Protein AF-A0A2V6M011-F1 (afdb_monomer_lite)

Sequence (110 aa):
ESAQKTAGRDWIYPYLIYSMSDPYAAVRFDAWKSLQTLPGFSDFSFTYTAADDLISEVTAHAYEKWLREIRDPNATYQPETVLDADGHFRQDIFQRLRSERDDKPIILAE

Structure (mmCIF, N/CA/C/O backbone):
data_AF-A0A2V6M011-F1
#
_entry.id   AF-A0A2V6M011-F1
#
loop_
_atom_site.group_PDB
_atom_site.id
_atom_site.type_symbol
_atom_site.label_atom_id
_atom_site.label_alt_id
_atom_site.label_comp_id
_atom_site.label_asym_id
_atom_site.label_entity_id
_atom_site.label_seq_id
_atom_site.pdbx_PDB_ins_code
_atom_site.Cartn_x
_atom_site.Cartn_y
_atom_site.Cartn_z
_atom_site.occupancy
_atom_site.B_iso_or_equiv
_atom_site.auth_seq_id
_atom_site.auth_comp_id
_atom_site.auth_asym_id
_atom_site.auth_atom_id
_atom_site.pdbx_PDB_model_num
ATOM 1 N N . GLU A 1 1 ? -22.619 9.859 1.067 1.00 52.41 1 GLU A N 1
ATOM 2 C CA . GLU A 1 1 ? -21.513 9.963 2.047 1.00 52.41 1 GLU A CA 1
ATOM 3 C C . GLU A 1 1 ? -20.219 9.513 1.367 1.00 52.41 1 GLU A C 1
ATOM 5 O O . GLU A 1 1 ? -20.323 8.744 0.420 1.00 52.41 1 GLU A O 1
ATOM 10 N N . SER A 1 2 ? -19.035 10.017 1.743 1.00 74.69 2 SER A N 1
ATOM 11 C CA . SER A 1 2 ? -17.775 9.552 1.123 1.00 74.69 2 SER A CA 1
ATOM 12 C C . SER A 1 2 ? -17.438 8.143 1.611 1.00 74.69 2 SER A C 1
ATOM 14 O O . SER A 1 2 ? -17.547 7.885 2.809 1.00 74.69 2 SER A O 1
ATOM 16 N N . ALA A 1 3 ? -16.977 7.266 0.716 1.00 66.44 3 ALA A N 1
ATOM 17 C CA . ALA A 1 3 ? -16.616 5.882 1.033 1.00 66.44 3 ALA A CA 1
ATOM 18 C C . ALA A 1 3 ? -15.656 5.770 2.235 1.00 66.44 3 ALA A C 1
ATOM 20 O O . ALA A 1 3 ? -15.827 4.898 3.077 1.00 66.44 3 ALA A O 1
ATOM 21 N N . GLN A 1 4 ? -14.712 6.708 2.384 1.00 68.31 4 GLN A N 1
ATOM 22 C CA . GLN A 1 4 ? -13.778 6.744 3.522 1.00 68.31 4 GLN A CA 1
ATOM 23 C C . GLN A 1 4 ? -14.451 7.056 4.866 1.00 68.31 4 GLN A C 1
ATOM 25 O O . GLN A 1 4 ? -13.971 6.639 5.915 1.00 68.31 4 GLN A O 1
ATOM 30 N N . LYS A 1 5 ? -15.544 7.827 4.863 1.00 71.56 5 LYS A N 1
ATOM 31 C CA . LYS A 1 5 ? -16.277 8.157 6.092 1.00 71.56 5 LYS A CA 1
ATOM 32 C C . LYS A 1 5 ? -17.115 6.966 6.566 1.00 71.56 5 LYS A C 1
ATOM 34 O O . LYS A 1 5 ? -17.296 6.802 7.764 1.00 71.56 5 LYS A O 1
ATOM 39 N N . THR A 1 6 ? -17.583 6.141 5.631 1.00 70.56 6 THR A N 1
ATOM 40 C CA . THR A 1 6 ? -18.385 4.944 5.911 1.00 70.56 6 THR A CA 1
ATOM 41 C C . THR A 1 6 ? -17.519 3.725 6.247 1.00 70.56 6 THR A C 1
ATOM 43 O O . THR A 1 6 ? -17.828 3.018 7.196 1.00 70.56 6 THR A O 1
ATOM 46 N N . ALA A 1 7 ? -16.425 3.492 5.513 1.00 70.19 7 ALA A N 1
ATOM 47 C CA . ALA A 1 7 ? -15.559 2.316 5.675 1.00 70.19 7 ALA A CA 1
ATOM 48 C C . ALA A 1 7 ? -14.370 2.531 6.635 1.00 70.19 7 ALA A C 1
ATOM 50 O O . ALA A 1 7 ? -13.572 1.621 6.845 1.00 70.19 7 ALA A O 1
ATOM 51 N N . GLY A 1 8 ? -14.207 3.739 7.182 1.00 78.12 8 GLY A N 1
ATOM 52 C CA . GLY A 1 8 ? -12.989 4.127 7.892 1.00 78.12 8 GLY A CA 1
ATOM 53 C C . GLY A 1 8 ? -11.802 4.346 6.946 1.00 78.12 8 GLY A C 1
ATOM 54 O O . GLY A 1 8 ? -11.933 4.305 5.717 1.00 78.1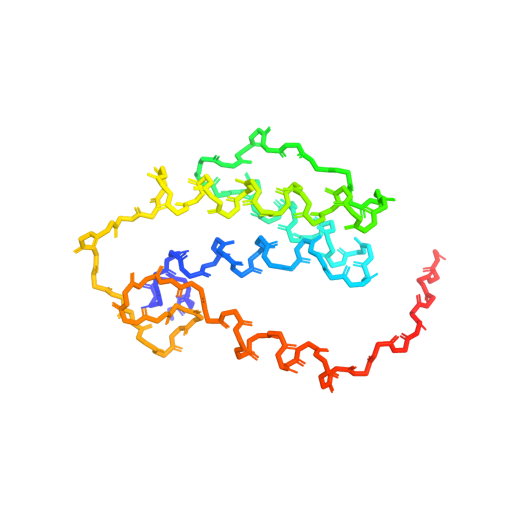2 8 GLY A O 1
ATOM 55 N N . ARG A 1 9 ? -10.629 4.627 7.525 1.00 81.31 9 ARG A N 1
ATOM 56 C CA . ARG A 1 9 ? -9.387 4.892 6.773 1.00 81.31 9 ARG A CA 1
ATOM 57 C C . ARG A 1 9 ? -8.324 3.817 6.959 1.00 81.31 9 ARG A C 1
ATOM 59 O O . ARG A 1 9 ? -7.395 3.778 6.168 1.00 81.31 9 ARG A O 1
ATOM 66 N N . ASP A 1 10 ? -8.450 2.934 7.941 1.00 87.81 10 ASP A N 1
ATOM 67 C CA . ASP A 1 10 ? -7.383 1.988 8.296 1.00 87.81 10 ASP A CA 1
ATOM 68 C C . ASP A 1 10 ? -7.054 1.017 7.162 1.00 87.81 10 ASP A C 1
ATOM 70 O O . ASP A 1 10 ? -5.895 0.678 6.938 1.00 87.81 10 ASP A O 1
ATOM 74 N N . TRP A 1 11 ? -8.068 0.649 6.381 1.00 91.81 11 TRP A N 1
ATOM 75 C CA . TRP A 1 11 ? -7.940 -0.257 5.246 1.00 91.81 11 TRP A CA 1
ATOM 76 C C . TRP A 1 11 ? -7.130 0.336 4.081 1.00 91.81 11 TRP A C 1
ATOM 78 O O . TRP A 1 11 ? -6.542 -0.413 3.301 1.00 91.81 11 TRP A O 1
ATOM 88 N N . ILE A 1 12 ? -7.070 1.670 3.949 1.00 94.00 12 ILE A N 1
ATOM 89 C CA . ILE A 1 12 ? -6.434 2.310 2.788 1.00 94.00 12 ILE A CA 1
ATOM 90 C C . ILE A 1 12 ? -4.906 2.242 2.861 1.00 94.00 12 ILE A C 1
ATOM 92 O O . ILE A 1 12 ? -4.255 2.135 1.827 1.00 94.00 12 ILE A O 1
ATOM 96 N N . TYR A 1 13 ? -4.333 2.231 4.068 1.00 96.00 13 TYR A N 1
ATOM 97 C CA . TYR A 1 13 ? -2.886 2.163 4.274 1.00 96.00 13 TYR A CA 1
ATOM 98 C C . TYR A 1 13 ? -2.274 0.898 3.661 1.00 96.00 13 TYR A C 1
ATOM 100 O O . TYR A 1 13 ? -1.462 1.032 2.743 1.00 96.00 13 TYR A O 1
ATOM 108 N N . PRO A 1 14 ? -2.652 -0.327 4.082 1.00 96.38 14 PRO A N 1
ATOM 109 C CA . PRO A 1 14 ? -2.030 -1.529 3.545 1.00 96.38 14 PRO A CA 1
ATOM 110 C C . PRO A 1 14 ? -2.378 -1.754 2.075 1.00 96.38 14 PRO A C 1
ATOM 112 O O . PRO A 1 14 ? -1.569 -2.328 1.357 1.00 96.38 14 PRO A O 1
ATOM 115 N N . TYR A 1 15 ? -3.524 -1.258 1.593 1.00 95.81 15 TYR A N 1
ATOM 116 C CA . TYR A 1 15 ? -3.848 -1.308 0.168 1.00 95.81 15 TYR A CA 1
ATOM 117 C C . TYR A 1 15 ? -2.896 -0.450 -0.680 1.00 95.81 15 TYR A C 1
ATOM 119 O O . TYR A 1 15 ? -2.408 -0.905 -1.718 1.00 95.81 15 TYR A O 1
ATOM 127 N N . LEU A 1 16 ? -2.595 0.778 -0.242 1.00 97.19 16 LEU A N 1
ATOM 128 C CA . LEU A 1 16 ? -1.628 1.642 -0.923 1.00 97.19 16 LEU A CA 1
ATOM 129 C C . LEU A 1 16 ? -0.208 1.073 -0.824 1.00 97.19 16 LEU A C 1
ATOM 131 O O . LEU A 1 16 ? 0.482 1.005 -1.837 1.00 97.19 16 LEU A O 1
ATOM 135 N N . ILE A 1 17 ? 0.197 0.581 0.351 1.00 97.75 17 ILE A N 1
ATOM 136 C CA . ILE A 1 17 ? 1.500 -0.076 0.551 1.00 97.75 17 ILE A CA 1
ATOM 137 C C . ILE A 1 17 ? 1.643 -1.294 -0.369 1.00 97.75 17 ILE A C 1
ATOM 139 O O . ILE A 1 17 ? 2.654 -1.448 -1.050 1.00 97.75 17 ILE A O 1
ATOM 143 N N . TYR A 1 18 ? 0.609 -2.131 -0.460 1.00 96.69 18 TYR A N 1
ATOM 144 C CA . TYR A 1 18 ? 0.567 -3.245 -1.401 1.00 96.69 18 TYR A CA 1
ATOM 145 C C . TYR A 1 18 ? 0.710 -2.764 -2.852 1.00 96.69 18 TYR A C 1
ATOM 147 O O . TYR A 1 18 ? 1.490 -3.330 -3.619 1.00 96.69 18 TYR A O 1
ATOM 155 N N . SER A 1 19 ? 0.007 -1.697 -3.233 1.00 96.62 19 SER A N 1
ATOM 156 C CA . SER A 1 19 ? 0.020 -1.138 -4.594 1.00 96.62 19 SER A CA 1
ATOM 157 C C . SER A 1 19 ? 1.356 -0.490 -4.984 1.00 96.62 19 SER A C 1
ATOM 159 O O . SER A 1 19 ? 1.660 -0.366 -6.166 1.00 96.62 19 SER A O 1
ATOM 161 N N . MET A 1 20 ? 2.219 -0.151 -4.024 1.00 97.69 20 MET A N 1
ATOM 162 C CA . MET A 1 20 ? 3.587 0.301 -4.310 1.00 97.69 20 MET A CA 1
ATOM 163 C C . MET A 1 20 ? 4.486 -0.797 -4.901 1.00 97.69 20 MET A C 1
ATOM 165 O O . MET A 1 20 ? 5.564 -0.484 -5.390 1.00 97.69 20 MET A O 1
ATOM 169 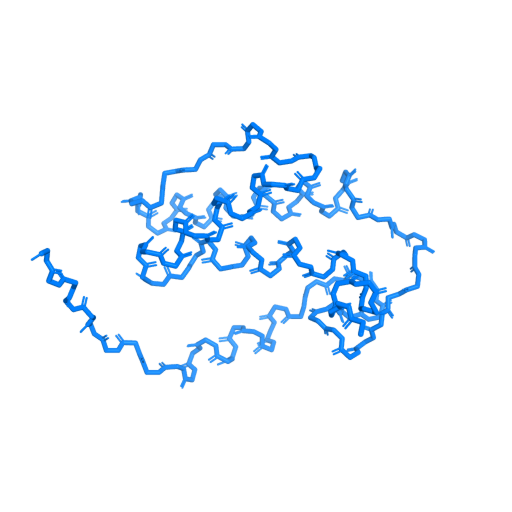N N . SER A 1 21 ? 4.048 -2.059 -4.903 1.00 95.56 21 SER A N 1
ATOM 170 C CA . SER A 1 21 ? 4.715 -3.180 -5.589 1.00 95.56 21 SER A CA 1
ATOM 171 C C . SER A 1 21 ? 4.024 -3.592 -6.899 1.00 95.56 21 SER A C 1
ATOM 173 O O . SER A 1 21 ? 4.212 -4.705 -7.383 1.00 95.56 21 SER A O 1
ATOM 175 N N . ASP A 1 22 ? 3.173 -2.729 -7.460 1.00 94.88 22 ASP A N 1
ATOM 176 C CA . ASP A 1 22 ? 2.519 -2.978 -8.749 1.00 94.88 22 ASP A CA 1
ATOM 177 C C . ASP A 1 22 ? 3.544 -3.051 -9.899 1.00 94.88 22 ASP A C 1
ATOM 179 O O . ASP A 1 22 ? 4.510 -2.286 -9.880 1.00 94.88 22 ASP A O 1
ATOM 183 N N . PRO A 1 23 ? 3.365 -3.904 -10.926 1.00 91.44 23 PRO A N 1
ATOM 184 C CA . PRO A 1 23 ? 4.269 -3.946 -12.080 1.00 91.44 23 PRO A CA 1
ATOM 185 C C . PRO A 1 23 ? 4.349 -2.619 -12.853 1.00 91.44 23 PRO A C 1
ATOM 187 O O . PRO A 1 23 ? 5.397 -2.313 -13.429 1.00 91.44 23 PRO A O 1
ATOM 190 N N . TYR A 1 24 ? 3.310 -1.778 -12.828 1.00 91.75 24 TYR A N 1
ATOM 191 C CA . TYR A 1 24 ? 3.333 -0.477 -13.497 1.00 91.75 24 TYR A CA 1
ATOM 192 C C . TYR A 1 24 ? 3.885 0.626 -12.591 1.00 91.75 24 TYR A C 1
ATOM 194 O O . TYR A 1 24 ? 3.317 0.949 -11.548 1.00 91.75 24 TYR A O 1
ATOM 202 N N . ALA A 1 25 ? 4.946 1.302 -13.045 1.00 93.25 25 ALA A N 1
ATOM 203 C CA . ALA A 1 25 ? 5.581 2.387 -12.293 1.00 93.25 25 ALA A CA 1
ATOM 204 C C . ALA A 1 25 ? 4.623 3.550 -11.974 1.00 93.25 25 ALA A C 1
ATOM 206 O O . ALA A 1 25 ? 4.724 4.142 -10.903 1.00 93.25 25 ALA A O 1
ATOM 207 N N . ALA A 1 26 ? 3.665 3.840 -12.862 1.00 94.25 26 ALA A N 1
ATOM 208 C CA . ALA A 1 26 ? 2.635 4.852 -12.626 1.00 94.25 26 ALA A CA 1
ATOM 209 C C . ALA A 1 26 ? 1.748 4.502 -11.417 1.00 94.25 26 ALA A C 1
ATOM 211 O O . ALA A 1 26 ? 1.544 5.340 -10.544 1.00 94.25 26 ALA A O 1
ATOM 212 N N . VAL A 1 27 ? 1.309 3.241 -11.305 1.00 95.50 27 VAL A N 1
ATOM 213 C CA . VAL A 1 27 ? 0.522 2.772 -10.152 1.00 95.50 27 VAL A CA 1
ATOM 214 C C . VAL A 1 27 ? 1.350 2.862 -8.872 1.00 95.50 27 VAL A 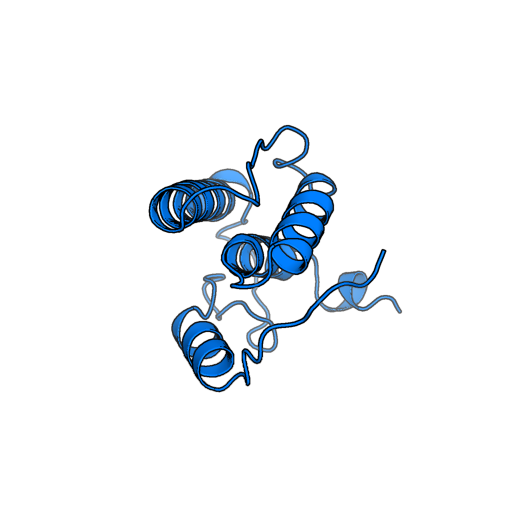C 1
ATOM 216 O O . VAL A 1 27 ? 0.853 3.334 -7.851 1.00 95.50 27 VAL A O 1
ATOM 219 N N . 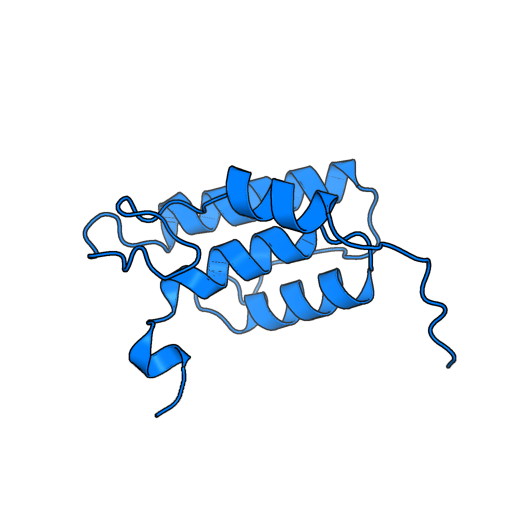ARG A 1 28 ? 2.635 2.488 -8.931 1.00 97.31 28 ARG A N 1
ATOM 220 C CA . ARG A 1 28 ? 3.549 2.616 -7.788 1.00 97.31 28 ARG A CA 1
ATOM 221 C C . ARG A 1 28 ? 3.715 4.069 -7.336 1.00 97.31 28 ARG A C 1
ATOM 223 O O . ARG A 1 28 ? 3.703 4.337 -6.135 1.00 97.31 28 ARG A O 1
ATOM 230 N N . PHE A 1 29 ? 3.853 4.999 -8.282 1.00 97.19 29 PHE A N 1
ATOM 231 C CA . PHE A 1 29 ? 3.953 6.431 -8.006 1.00 97.19 29 PHE A CA 1
ATOM 232 C C . PHE A 1 29 ? 2.678 6.967 -7.347 1.00 97.19 29 PHE A C 1
ATOM 234 O O . PHE A 1 29 ? 2.761 7.561 -6.274 1.00 97.19 29 PHE A O 1
ATOM 241 N N . ASP A 1 30 ? 1.506 6.708 -7.931 1.00 98.06 30 ASP A N 1
ATOM 242 C CA . ASP A 1 30 ? 0.226 7.191 -7.402 1.00 98.06 30 ASP A CA 1
ATOM 243 C C . ASP A 1 30 ? -0.084 6.601 -6.024 1.00 98.06 30 ASP A C 1
ATOM 245 O O . ASP A 1 30 ? -0.561 7.312 -5.132 1.00 98.06 30 ASP A O 1
ATOM 249 N N . ALA A 1 31 ? 0.240 5.322 -5.815 1.00 98.06 31 ALA A N 1
ATOM 250 C CA . ALA A 1 31 ? 0.107 4.663 -4.523 1.00 98.06 31 ALA A CA 1
ATOM 251 C C . ALA A 1 31 ? 0.978 5.340 -3.456 1.00 98.06 31 ALA A C 1
ATOM 253 O O . ALA A 1 31 ? 0.486 5.678 -2.379 1.00 98.06 31 ALA A O 1
ATOM 254 N N . TRP A 1 32 ? 2.247 5.611 -3.775 1.00 98.38 32 TR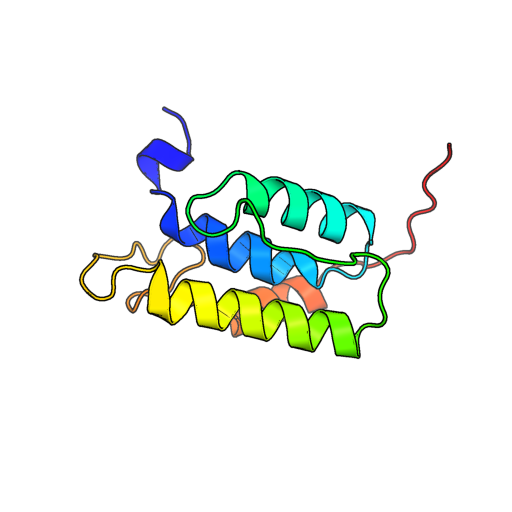P A N 1
ATOM 255 C CA . TRP A 1 32 ? 3.162 6.319 -2.881 1.00 98.38 32 TRP A CA 1
ATOM 256 C C . TRP A 1 32 ? 2.717 7.758 -2.597 1.00 98.38 32 TRP A C 1
ATOM 258 O O . TRP A 1 32 ? 2.649 8.161 -1.436 1.00 98.38 32 TRP A O 1
ATOM 268 N N . LYS A 1 33 ? 2.351 8.532 -3.626 1.00 98.25 33 LYS A N 1
ATOM 269 C CA . LYS A 1 33 ? 1.859 9.908 -3.454 1.00 98.25 33 LYS A CA 1
ATOM 270 C C . LYS A 1 33 ? 0.593 9.954 -2.608 1.00 98.25 33 LYS A C 1
ATOM 272 O O . LYS A 1 33 ? 0.466 10.840 -1.767 1.00 98.25 33 LYS A O 1
ATOM 277 N N . SER A 1 34 ? -0.305 8.990 -2.794 1.00 97.50 34 SER A N 1
ATOM 278 C CA . SER A 1 34 ? -1.507 8.843 -1.973 1.00 97.50 34 SER A CA 1
ATOM 279 C C . SER A 1 34 ? -1.160 8.483 -0.529 1.00 97.50 34 SER A C 1
ATOM 281 O O . SER A 1 34 ? -1.714 9.083 0.390 1.00 97.50 34 SER A O 1
ATOM 283 N N . LEU A 1 35 ? -0.207 7.570 -0.309 1.00 97.62 35 LEU A N 1
ATOM 284 C CA . LEU A 1 35 ? 0.247 7.173 1.026 1.00 97.62 35 LEU A CA 1
ATOM 285 C C . LEU A 1 35 ? 0.840 8.362 1.798 1.00 97.62 35 LEU A C 1
ATOM 287 O O . LEU A 1 35 ? 0.532 8.530 2.973 1.00 97.62 35 LEU A O 1
ATOM 291 N N . GLN A 1 36 ? 1.590 9.246 1.131 1.00 97.44 36 GLN A N 1
ATOM 292 C CA . GLN A 1 36 ? 2.138 10.468 1.741 1.00 97.44 36 GLN A CA 1
ATOM 293 C C . GLN A 1 36 ? 1.068 11.452 2.241 1.00 97.44 36 GLN A C 1
ATOM 295 O O . GLN A 1 36 ? 1.361 12.312 3.069 1.00 97.44 36 GLN A O 1
ATOM 300 N N . THR A 1 37 ? -0.178 11.348 1.771 1.00 95.44 37 THR A N 1
ATOM 301 C CA . THR A 1 37 ? -1.279 12.179 2.291 1.00 95.44 37 THR A CA 1
ATOM 302 C C . THR A 1 37 ? -1.817 11.688 3.635 1.00 95.44 37 THR A C 1
ATOM 304 O O . THR A 1 37 ? -2.597 12.391 4.280 1.00 95.44 37 THR A O 1
ATOM 307 N N . LEU A 1 38 ? -1.422 10.485 4.061 1.00 94.62 38 LEU A N 1
ATOM 308 C CA . LEU A 1 38 ? -1.921 9.855 5.271 1.00 94.62 38 LEU A CA 1
ATOM 309 C C . LEU A 1 38 ? -0.999 10.124 6.474 1.00 94.62 38 LEU A C 1
ATOM 311 O O . LEU A 1 38 ? 0.229 10.156 6.331 1.00 94.62 38 LEU A O 1
ATOM 315 N N . PRO A 1 39 ? -1.570 10.289 7.683 1.00 93.88 39 PRO A N 1
ATOM 316 C CA . PRO A 1 39 ? -0.803 10.411 8.918 1.00 93.88 39 PRO A CA 1
ATOM 317 C C . PRO A 1 39 ? 0.265 9.320 9.081 1.00 93.88 39 PRO A C 1
ATOM 319 O O . PRO A 1 39 ? 0.011 8.139 8.859 1.00 93.88 39 PRO A O 1
ATOM 322 N N . GLY A 1 40 ? 1.470 9.723 9.488 1.00 95.50 40 GLY A N 1
ATOM 323 C CA . GLY A 1 40 ? 2.598 8.812 9.706 1.00 95.50 40 GLY A CA 1
ATOM 324 C C . GLY A 1 40 ? 3.414 8.464 8.455 1.00 95.50 40 GLY A C 1
ATOM 325 O O . GLY A 1 40 ? 4.454 7.825 8.599 1.00 95.50 40 GLY A O 1
ATOM 326 N N . PHE A 1 41 ? 3.003 8.911 7.260 1.00 97.38 41 PHE A N 1
ATOM 327 C CA . PHE A 1 41 ? 3.698 8.633 5.994 1.00 97.38 41 PHE A CA 1
ATOM 328 C C . PHE A 1 41 ? 4.098 9.878 5.183 1.00 97.38 41 PHE A C 1
ATOM 330 O O . PHE A 1 41 ? 4.662 9.725 4.101 1.00 97.38 41 PHE A O 1
ATOM 337 N N . SER A 1 42 ? 3.871 11.096 5.688 1.00 96.44 42 SER A N 1
ATOM 338 C CA . SER A 1 42 ? 4.194 12.355 4.986 1.00 96.44 42 SER A CA 1
ATOM 339 C C . SER A 1 42 ? 5.620 12.407 4.439 1.00 96.44 42 SER A C 1
ATOM 341 O O . SER A 1 42 ? 5.833 12.822 3.302 1.00 96.44 42 SER A O 1
ATOM 343 N N . ASP A 1 43 ? 6.577 11.919 5.226 1.00 95.56 43 ASP A N 1
ATOM 344 C CA . ASP A 1 43 ? 8.008 11.951 4.911 1.00 95.56 43 ASP A CA 1
ATOM 345 C C . ASP A 1 43 ? 8.535 10.599 4.405 1.00 95.56 43 ASP A C 1
ATOM 347 O O . ASP A 1 43 ? 9.744 10.376 4.325 1.00 95.56 43 ASP A O 1
ATOM 351 N N . PHE A 1 44 ? 7.640 9.666 4.063 1.00 96.50 44 PHE A N 1
ATOM 352 C CA . PHE A 1 44 ? 8.032 8.356 3.557 1.00 96.50 44 PHE A CA 1
ATOM 353 C C . PHE A 1 44 ? 8.639 8.487 2.156 1.00 96.50 44 PHE A C 1
ATOM 355 O O . PHE A 1 44 ? 7.969 8.916 1.210 1.00 96.50 44 PHE A O 1
ATOM 362 N N . SER A 1 45 ? 9.913 8.115 2.024 1.00 95.19 45 SER A N 1
ATOM 363 C CA . SER A 1 45 ? 10.653 8.151 0.762 1.00 95.19 45 SER A CA 1
ATOM 364 C C . SER A 1 45 ? 10.535 6.824 0.022 1.00 95.19 45 SER A C 1
ATOM 366 O O . SER A 1 45 ? 10.654 5.757 0.621 1.00 95.19 45 SER A O 1
ATOM 368 N N . PHE A 1 46 ? 10.319 6.891 -1.290 1.00 96.88 46 PHE A N 1
ATOM 369 C CA . PHE A 1 46 ? 10.198 5.713 -2.135 1.00 96.88 46 PHE A CA 1
ATOM 370 C C . PHE A 1 46 ? 10.645 6.013 -3.565 1.00 96.88 46 PHE A C 1
ATOM 372 O O . PHE A 1 46 ? 10.151 6.941 -4.206 1.00 96.88 46 PHE A O 1
ATOM 379 N N . THR A 1 47 ? 11.550 5.187 -4.086 1.00 96.94 47 THR A N 1
ATOM 380 C CA . THR A 1 47 ? 11.959 5.226 -5.493 1.00 96.94 47 THR A CA 1
ATOM 381 C C . THR A 1 47 ? 11.100 4.245 -6.283 1.00 96.94 47 THR A C 1
ATOM 383 O O . THR A 1 47 ? 11.420 3.066 -6.393 1.00 96.94 47 THR A O 1
ATOM 386 N N . TYR A 1 48 ? 10.003 4.732 -6.859 1.00 95.56 48 TYR A N 1
ATOM 387 C CA . TYR A 1 48 ? 9.026 3.905 -7.580 1.00 95.56 48 TYR A CA 1
ATOM 388 C C . TYR A 1 48 ? 9.558 3.272 -8.882 1.00 95.56 48 TYR A C 1
ATOM 390 O O . TYR A 1 48 ? 8.887 2.435 -9.478 1.00 95.56 48 TYR A O 1
ATOM 398 N N . THR A 1 49 ? 10.752 3.638 -9.344 1.00 95.75 49 THR A N 1
ATOM 399 C CA . THR A 1 49 ? 11.435 3.041 -10.509 1.00 95.75 49 THR A CA 1
ATOM 400 C C . THR A 1 49 ? 12.605 2.132 -10.127 1.00 95.75 49 THR A C 1
ATOM 402 O O . THR A 1 49 ? 13.368 1.726 -11.001 1.00 95.75 49 THR A O 1
ATOM 405 N N . ALA A 1 50 ? 12.771 1.830 -8.835 1.00 95.75 50 ALA A N 1
ATOM 406 C CA . ALA A 1 50 ? 13.793 0.908 -8.356 1.00 95.75 50 ALA A CA 1
ATOM 407 C C . ALA A 1 50 ? 13.564 -0.534 -8.845 1.00 95.75 50 ALA A C 1
ATOM 409 O O . ALA A 1 50 ? 12.517 -0.862 -9.401 1.00 95.75 50 ALA A O 1
ATOM 410 N N . ALA A 1 51 ? 14.563 -1.387 -8.617 1.00 95.00 51 ALA A N 1
ATOM 411 C CA . ALA A 1 51 ? 14.458 -2.822 -8.843 1.00 95.00 51 ALA A CA 1
ATOM 412 C C . ALA A 1 51 ? 13.452 -3.483 -7.877 1.00 95.00 51 ALA A C 1
ATOM 414 O O . ALA A 1 51 ? 13.191 -2.975 -6.783 1.00 95.00 51 ALA A O 1
ATOM 415 N N . ASP A 1 52 ? 12.891 -4.618 -8.297 1.00 92.38 52 ASP A N 1
ATOM 416 C CA . ASP A 1 52 ? 11.792 -5.299 -7.599 1.00 92.38 52 ASP A CA 1
ATOM 417 C C . ASP A 1 52 ? 12.164 -5.783 -6.189 1.00 92.38 52 ASP A C 1
ATOM 419 O O . ASP A 1 52 ? 11.315 -5.798 -5.296 1.00 92.38 52 ASP A O 1
ATOM 423 N N . ASP A 1 53 ? 13.425 -6.155 -5.967 1.00 94.62 53 ASP A N 1
ATOM 424 C CA . ASP A 1 53 ? 13.951 -6.551 -4.658 1.00 94.62 53 ASP A CA 1
ATOM 425 C C . ASP A 1 53 ? 13.928 -5.378 -3.671 1.00 94.62 53 ASP A C 1
ATOM 427 O O . ASP A 1 53 ? 13.385 -5.506 -2.573 1.00 94.62 53 ASP A O 1
ATOM 431 N N . LEU A 1 54 ? 14.402 -4.205 -4.101 1.00 95.81 54 LEU A N 1
ATOM 432 C CA . LEU A 1 54 ? 14.367 -2.989 -3.293 1.00 95.81 54 LEU A CA 1
ATOM 433 C C . LEU A 1 54 ? 12.929 -2.508 -3.055 1.00 95.81 54 LEU A C 1
ATOM 435 O O . LEU A 1 54 ? 12.592 -2.069 -1.956 1.00 95.81 54 LEU A O 1
ATOM 439 N N . ILE A 1 55 ? 12.052 -2.609 -4.059 1.00 96.50 55 ILE A N 1
ATOM 440 C CA . ILE A 1 55 ? 10.624 -2.303 -3.886 1.00 96.50 55 ILE A CA 1
ATOM 441 C C . ILE A 1 55 ? 9.997 -3.243 -2.846 1.00 96.50 55 ILE A C 1
ATOM 443 O O . ILE A 1 55 ? 9.251 -2.787 -1.975 1.00 96.50 55 ILE A O 1
ATOM 447 N N . SER A 1 56 ? 10.309 -4.538 -2.903 1.00 94.00 56 SER A N 1
ATOM 448 C CA . SER A 1 56 ? 9.798 -5.534 -1.954 1.00 94.00 56 SER A CA 1
ATOM 449 C C . SER A 1 56 ? 10.264 -5.246 -0.525 1.00 94.00 56 SER A C 1
ATOM 451 O O . SER A 1 56 ? 9.457 -5.276 0.402 1.00 94.00 56 SER A O 1
ATOM 453 N N . GLU A 1 57 ? 11.536 -4.891 -0.342 1.00 96.62 57 GLU A N 1
ATOM 454 C CA . GLU A 1 57 ? 12.092 -4.509 0.961 1.00 96.62 57 GLU A CA 1
ATOM 455 C C . GLU A 1 57 ? 11.404 -3.255 1.527 1.00 96.62 57 GLU A C 1
ATOM 457 O O . GLU A 1 57 ? 10.904 -3.257 2.654 1.00 96.62 57 GLU A O 1
ATOM 462 N N . VAL A 1 58 ? 11.299 -2.189 0.728 1.00 97.25 58 VAL A N 1
ATOM 463 C CA . VAL A 1 58 ? 10.706 -0.921 1.182 1.00 97.25 58 VAL A CA 1
ATOM 464 C C . VAL A 1 58 ? 9.212 -1.068 1.486 1.00 97.25 58 VAL A C 1
ATOM 466 O O . VAL A 1 58 ? 8.720 -0.491 2.459 1.00 97.25 58 VAL A O 1
ATOM 469 N N . THR A 1 59 ? 8.477 -1.856 0.697 1.00 96.62 59 THR A N 1
ATOM 470 C CA . THR A 1 59 ? 7.051 -2.117 0.957 1.00 96.62 59 THR A CA 1
ATOM 471 C C . THR A 1 59 ? 6.834 -2.979 2.198 1.00 96.62 59 THR A C 1
ATOM 473 O O . THR A 1 59 ? 5.911 -2.695 2.964 1.00 96.62 59 THR A O 1
ATOM 476 N N . ALA A 1 60 ? 7.709 -3.953 2.470 1.00 96.50 60 ALA A N 1
ATOM 477 C CA . ALA A 1 60 ? 7.688 -4.703 3.723 1.00 96.50 60 ALA A CA 1
ATOM 478 C C . ALA A 1 60 ? 7.917 -3.779 4.933 1.00 96.50 60 ALA A C 1
ATOM 480 O O . ALA A 1 60 ? 7.141 -3.816 5.887 1.00 96.50 60 ALA A O 1
ATOM 481 N N . HIS A 1 61 ? 8.900 -2.875 4.868 1.00 97.56 61 HIS A N 1
ATOM 482 C CA . HIS A 1 61 ? 9.139 -1.892 5.930 1.00 97.56 61 HIS A CA 1
ATOM 483 C C . HIS A 1 61 ? 7.969 -0.923 6.130 1.00 97.56 61 HIS A C 1
ATOM 485 O O . HIS A 1 61 ? 7.602 -0.618 7.267 1.00 97.56 61 HIS A O 1
ATOM 491 N N . ALA A 1 62 ? 7.346 -0.457 5.044 1.00 97.81 62 ALA A N 1
ATOM 492 C CA . ALA A 1 62 ? 6.145 0.370 5.125 1.00 97.81 62 ALA A CA 1
ATOM 493 C C . ALA A 1 62 ? 4.994 -0.378 5.817 1.00 97.81 62 ALA A C 1
ATOM 495 O O . ALA A 1 62 ? 4.311 0.190 6.672 1.00 97.81 62 ALA A O 1
ATOM 496 N N . TYR A 1 63 ? 4.803 -1.658 5.482 1.00 97.50 63 TYR A N 1
ATOM 497 C CA . TYR A 1 63 ? 3.785 -2.500 6.103 1.00 97.50 63 TYR A CA 1
ATOM 498 C C . TYR A 1 63 ? 4.051 -2.700 7.596 1.00 97.50 63 TYR A C 1
ATOM 500 O O . TYR A 1 63 ? 3.146 -2.504 8.404 1.00 97.50 63 TYR A O 1
ATOM 508 N N . GLU A 1 64 ? 5.290 -3.017 7.983 1.00 97.38 64 GLU A N 1
ATOM 509 C CA . GLU A 1 64 ? 5.676 -3.159 9.391 1.00 97.38 64 GLU A CA 1
ATOM 510 C C . GLU A 1 64 ? 5.449 -1.872 10.187 1.00 97.38 64 GLU A C 1
ATOM 512 O O . GLU A 1 64 ? 4.913 -1.926 11.298 1.00 97.38 64 GLU A O 1
ATOM 517 N N . LYS A 1 65 ? 5.807 -0.716 9.613 1.00 97.31 65 LYS A N 1
ATOM 518 C CA . LYS A 1 65 ? 5.544 0.595 10.213 1.00 97.31 65 LYS A CA 1
ATOM 519 C C . LYS A 1 65 ? 4.052 0.795 10.460 1.00 97.31 65 LYS A C 1
ATOM 521 O O . LYS A 1 65 ? 3.656 1.124 11.575 1.00 97.31 65 LYS A O 1
ATOM 526 N N . TRP A 1 66 ? 3.216 0.580 9.443 1.00 96.81 66 TRP A N 1
ATOM 527 C CA . TRP A 1 66 ? 1.766 0.708 9.594 1.00 96.81 66 TRP A CA 1
ATOM 528 C C . TRP A 1 66 ? 1.226 -0.239 10.672 1.00 96.81 66 TRP A C 1
ATOM 530 O O . TRP A 1 66 ? 0.515 0.202 11.575 1.00 96.81 66 TRP A O 1
ATOM 540 N N . LEU A 1 67 ? 1.618 -1.512 10.612 1.00 95.50 67 LEU A N 1
ATOM 541 C CA . LEU A 1 67 ? 1.147 -2.569 11.501 1.00 95.50 67 LEU A CA 1
ATOM 542 C C . LEU A 1 67 ? 1.452 -2.286 12.979 1.00 95.50 67 LEU A C 1
ATOM 544 O O . LEU A 1 67 ? 0.644 -2.630 13.844 1.00 95.50 67 LEU A O 1
ATOM 548 N N . ARG A 1 68 ? 2.624 -1.701 13.264 1.00 95.75 68 ARG A N 1
ATOM 549 C CA . ARG A 1 68 ? 3.127 -1.480 14.629 1.00 95.75 68 ARG A CA 1
ATOM 550 C C . ARG A 1 68 ? 2.828 -0.094 15.188 1.00 95.75 68 ARG A C 1
ATOM 552 O O . ARG A 1 68 ? 2.655 0.025 16.396 1.00 95.75 68 ARG A O 1
ATOM 559 N N . GLU A 1 69 ? 2.826 0.939 14.350 1.00 95.81 69 GLU A N 1
ATOM 560 C CA . GLU A 1 69 ? 2.820 2.333 14.819 1.00 95.81 69 GLU A CA 1
ATOM 561 C C . GLU A 1 69 ? 1.521 3.084 14.521 1.00 95.81 69 GLU A C 1
ATOM 563 O O . GLU A 1 69 ? 1.226 4.065 15.199 1.00 95.81 69 GLU A O 1
ATOM 568 N N . ILE A 1 70 ? 0.768 2.674 13.497 1.00 94.56 70 ILE A N 1
ATOM 569 C CA . ILE A 1 70 ? -0.382 3.446 12.995 1.00 94.56 70 ILE A CA 1
ATOM 570 C C . ILE A 1 70 ? -1.691 2.701 13.232 1.00 94.56 70 ILE A C 1
ATOM 572 O O . ILE A 1 70 ? -2.670 3.302 13.667 1.00 94.56 70 ILE A O 1
ATOM 576 N N . ARG A 1 71 ? -1.718 1.400 12.940 1.00 92.75 71 ARG A N 1
ATOM 577 C CA . ARG A 1 71 ? -2.889 0.550 13.137 1.00 92.75 71 ARG A CA 1
ATOM 578 C C . ARG A 1 71 ? -3.224 0.441 14.629 1.00 92.75 71 ARG A C 1
ATOM 580 O O . ARG A 1 71 ? -2.362 0.077 15.424 1.00 92.75 71 ARG A O 1
ATOM 587 N N . ASP A 1 72 ? -4.488 0.655 14.993 1.00 91.69 72 ASP A N 1
ATOM 588 C CA . ASP A 1 72 ? -4.972 0.433 16.360 1.00 91.69 72 ASP A CA 1
ATOM 589 C C . ASP A 1 72 ? -5.307 -1.054 16.595 1.00 91.69 72 ASP A C 1
ATOM 591 O O . ASP A 1 72 ? -6.299 -1.553 16.058 1.00 91.69 72 ASP A O 1
ATOM 595 N N . PRO A 1 73 ? -4.542 -1.799 17.409 1.00 87.12 73 PRO A N 1
ATOM 596 C CA . PRO A 1 73 ? -4.817 -3.215 17.651 1.00 87.12 73 PRO A CA 1
ATOM 597 C C . PRO A 1 73 ? -6.144 -3.478 18.384 1.00 87.12 73 PRO A C 1
ATOM 599 O O . PRO A 1 73 ? -6.588 -4.620 18.407 1.00 87.12 73 PRO A O 1
ATOM 602 N N . ASN A 1 74 ? -6.774 -2.462 18.983 1.00 88.94 74 ASN A N 1
ATOM 603 C CA . ASN A 1 74 ? -8.033 -2.606 19.719 1.00 88.94 74 ASN A CA 1
ATOM 604 C C . ASN A 1 74 ? -9.261 -2.150 18.915 1.00 88.94 74 ASN A C 1
ATOM 606 O O . ASN A 1 74 ? -10.384 -2.208 19.424 1.00 88.94 74 ASN A O 1
ATOM 610 N N . ALA A 1 75 ? -9.070 -1.678 17.681 1.00 88.38 75 ALA A N 1
ATOM 611 C CA . ALA A 1 75 ? -10.172 -1.271 16.824 1.00 88.38 75 ALA A CA 1
ATOM 612 C C . ALA A 1 75 ? -10.992 -2.479 16.345 1.00 88.38 75 ALA A C 1
ATOM 614 O O . ALA A 1 75 ? -10.491 -3.591 16.194 1.00 88.38 75 ALA A O 1
ATOM 615 N N . THR A 1 76 ? -12.278 -2.248 16.073 1.00 88.25 76 THR A N 1
ATOM 616 C CA . THR A 1 76 ? -13.125 -3.236 15.394 1.00 88.25 76 THR A CA 1
ATOM 617 C C . THR A 1 76 ? -12.979 -3.073 13.889 1.00 88.25 76 THR A C 1
ATOM 619 O O . THR A 1 76 ? -13.346 -2.034 13.336 1.00 88.25 76 THR A O 1
ATOM 622 N N . TYR A 1 77 ? -12.464 -4.106 13.228 1.00 87.88 77 TYR A N 1
ATOM 623 C CA . TYR A 1 77 ? -12.243 -4.108 11.788 1.00 87.88 77 TYR A CA 1
ATOM 624 C C . TYR A 1 77 ? -13.428 -4.705 11.040 1.00 87.88 77 TYR A C 1
ATOM 626 O O . TYR A 1 77 ? -13.959 -5.747 11.420 1.00 87.88 77 TYR A O 1
ATOM 634 N N . GLN A 1 78 ? -13.832 -4.034 9.961 1.00 84.44 78 GLN A N 1
ATOM 635 C CA . GLN A 1 78 ? -14.919 -4.498 9.106 1.00 84.44 78 GLN A CA 1
ATOM 636 C C . GLN A 1 78 ? -14.384 -5.532 8.106 1.00 84.44 78 GLN A C 1
ATOM 638 O O . GLN A 1 78 ? -13.581 -5.166 7.235 1.00 84.44 78 GLN A O 1
ATOM 643 N N . PRO A 1 79 ? -14.798 -6.809 8.198 1.00 82.19 79 PRO A N 1
ATOM 644 C CA . PRO A 1 79 ? -14.254 -7.873 7.362 1.00 82.19 79 PRO A CA 1
ATOM 645 C C . PRO A 1 79 ? -14.604 -7.712 5.876 1.00 82.19 79 PRO A C 1
ATOM 647 O O . PRO A 1 79 ? -13.932 -8.312 5.041 1.00 82.19 79 PRO A O 1
ATOM 650 N N . GLU A 1 80 ? -15.609 -6.905 5.532 1.00 85.69 80 GLU A N 1
ATOM 651 C CA . GLU A 1 80 ? -15.944 -6.498 4.161 1.00 85.69 80 GLU A CA 1
ATOM 652 C C . GLU A 1 80 ? -14.922 -5.543 3.515 1.00 85.69 80 GLU A C 1
ATOM 654 O O . GLU A 1 80 ? -15.035 -5.228 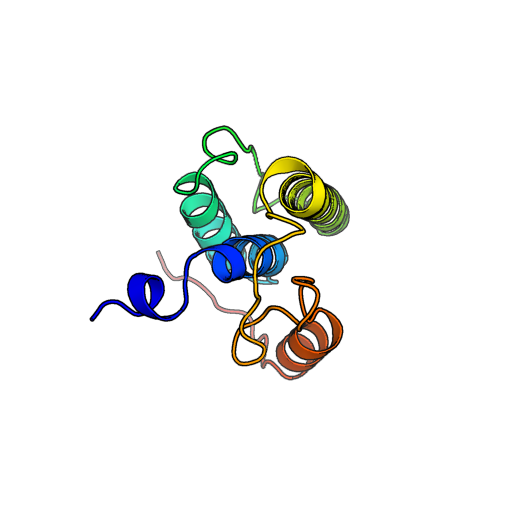2.329 1.00 85.69 80 GLU A O 1
ATOM 659 N N . THR A 1 81 ? -13.917 -5.080 4.264 1.00 89.25 81 THR A N 1
ATOM 660 C CA . THR A 1 81 ? -12.797 -4.294 3.731 1.00 89.25 81 THR A CA 1
ATOM 661 C C . THR A 1 81 ? -11.620 -5.191 3.324 1.00 89.25 81 THR A C 1
ATOM 663 O O . THR A 1 81 ? -11.663 -6.418 3.419 1.00 89.25 81 THR A O 1
ATOM 666 N N . VAL A 1 82 ? -10.522 -4.578 2.871 1.00 91.06 82 VAL A N 1
ATOM 667 C CA . VAL A 1 82 ? -9.267 -5.298 2.579 1.00 91.06 82 VAL A CA 1
ATOM 668 C C . VAL A 1 82 ? -8.565 -5.849 3.826 1.00 91.06 82 VAL A C 1
ATOM 670 O O . VAL A 1 82 ? -7.573 -6.569 3.699 1.00 91.06 82 VAL A O 1
ATOM 673 N N . LEU A 1 83 ? -9.066 -5.507 5.014 1.00 93.38 83 LEU A N 1
ATOM 674 C CA . LEU A 1 83 ? -8.602 -6.025 6.290 1.00 93.38 83 LEU A CA 1
ATOM 675 C C . LEU A 1 83 ? -9.406 -7.263 6.696 1.00 93.38 83 LEU A C 1
ATOM 677 O O . LEU A 1 83 ? -10.598 -7.378 6.396 1.00 93.38 83 LEU A O 1
ATOM 681 N N . ASP A 1 84 ? -8.756 -8.193 7.385 1.00 92.06 84 ASP A N 1
ATOM 682 C CA . ASP A 1 84 ? -9.438 -9.257 8.110 1.00 92.06 84 ASP A CA 1
ATOM 683 C C . ASP A 1 84 ? -9.990 -8.786 9.463 1.00 92.06 84 ASP A C 1
ATOM 685 O O . ASP A 1 84 ? -9.887 -7.614 9.829 1.00 92.06 84 ASP A O 1
ATOM 689 N N . ALA A 1 85 ? -10.638 -9.701 10.186 1.00 90.25 85 ALA A N 1
ATOM 690 C CA . ALA A 1 85 ? -11.239 -9.398 11.482 1.00 90.25 85 ALA A CA 1
ATOM 691 C C . ALA A 1 85 ? -10.199 -8.995 12.547 1.00 90.25 85 ALA A C 1
ATOM 693 O O . ALA A 1 85 ? -10.556 -8.309 13.501 1.00 90.25 85 ALA A O 1
ATOM 694 N N . ASP A 1 86 ? -8.929 -9.368 12.355 1.00 90.38 86 ASP A N 1
ATOM 695 C CA . ASP A 1 86 ? -7.800 -9.016 13.221 1.00 90.38 86 ASP A CA 1
ATOM 696 C C . ASP A 1 86 ? -7.085 -7.732 12.747 1.00 90.38 86 ASP A C 1
ATOM 698 O O . ASP A 1 86 ? -6.061 -7.325 13.304 1.00 90.38 86 ASP A O 1
ATOM 702 N N . GLY A 1 87 ? -7.599 -7.085 11.694 1.00 91.50 87 GLY A N 1
ATOM 703 C CA . GLY A 1 87 ? -7.010 -5.882 11.120 1.00 91.50 87 GLY A CA 1
ATOM 704 C C . GLY A 1 87 ? -5.711 -6.140 10.360 1.00 91.50 87 GLY A C 1
ATOM 705 O O . GLY A 1 87 ? -4.892 -5.226 10.239 1.00 91.50 87 GLY A O 1
ATOM 706 N N . HIS A 1 88 ? -5.467 -7.362 9.885 1.00 93.19 88 HIS A N 1
ATOM 707 C CA . HIS A 1 88 ? -4.362 -7.663 8.977 1.00 93.19 88 HIS A CA 1
ATOM 708 C C . HIS A 1 88 ? -4.803 -7.546 7.524 1.00 93.19 88 HIS A C 1
ATOM 710 O O . HIS A 1 88 ? -5.967 -7.736 7.176 1.00 93.19 88 HIS A O 1
ATOM 716 N N . PHE A 1 89 ? -3.856 -7.223 6.649 1.00 94.81 89 PHE A N 1
ATOM 717 C CA . PHE A 1 89 ? -4.126 -7.187 5.221 1.00 94.81 89 PHE A CA 1
ATOM 718 C C . PHE A 1 89 ? -4.368 -8.599 4.682 1.00 94.81 89 PHE A C 1
ATOM 720 O O . PHE A 1 89 ? -3.579 -9.508 4.942 1.00 94.81 89 PHE A O 1
ATOM 727 N N . ARG A 1 90 ? -5.424 -8.772 3.880 1.00 94.81 90 ARG A N 1
ATOM 728 C CA . ARG A 1 90 ? -5.764 -10.044 3.216 1.00 94.81 90 ARG A CA 1
ATOM 729 C C . ARG A 1 90 ? -4.833 -10.323 2.031 1.00 94.81 90 ARG A C 1
ATOM 731 O O . ARG A 1 90 ? -5.237 -10.277 0.866 1.00 94.81 90 ARG A O 1
ATOM 738 N N . GLN A 1 91 ? -3.557 -10.534 2.337 1.00 90.19 91 GLN A N 1
ATOM 739 C CA . GLN A 1 91 ? -2.479 -10.614 1.356 1.00 90.19 91 GLN A CA 1
ATOM 740 C C . GLN A 1 91 ? -2.672 -11.756 0.358 1.00 90.19 91 GLN A C 1
ATOM 742 O O . GLN A 1 91 ? -2.426 -11.564 -0.828 1.00 90.19 91 GLN A O 1
ATOM 747 N N . ASP A 1 92 ? -3.146 -12.912 0.812 1.00 91.75 92 ASP A N 1
ATOM 748 C CA . ASP A 1 92 ? -3.435 -14.084 -0.015 1.00 91.75 92 ASP A CA 1
ATOM 749 C C . ASP A 1 92 ? -4.500 -13.787 -1.084 1.00 91.75 92 ASP A C 1
ATOM 751 O O . ASP A 1 92 ? -4.304 -14.078 -2.267 1.00 91.75 92 ASP A O 1
ATOM 755 N N . ILE A 1 93 ? -5.596 -13.130 -0.690 1.00 93.50 93 ILE A N 1
ATOM 756 C CA . ILE A 1 93 ? -6.676 -12.739 -1.601 1.00 93.50 93 ILE A CA 1
ATOM 757 C C . ILE A 1 93 ? -6.150 -11.743 -2.629 1.00 93.50 93 ILE A C 1
ATOM 759 O O . ILE A 1 93 ? -6.364 -11.926 -3.827 1.00 93.50 93 ILE A O 1
ATOM 763 N N . PHE A 1 94 ? -5.443 -10.704 -2.186 1.00 92.62 94 PHE A N 1
ATOM 764 C CA . PHE A 1 94 ? -4.935 -9.675 -3.089 1.00 92.62 94 PHE A CA 1
ATOM 765 C C . PHE A 1 94 ? -3.841 -10.200 -4.016 1.00 92.62 94 PHE A C 1
ATOM 767 O O . PHE A 1 94 ? -3.853 -9.889 -5.204 1.00 92.62 94 PHE A O 1
ATOM 774 N N . GLN A 1 95 ? -2.939 -11.050 -3.527 1.00 91.06 95 GLN A N 1
ATOM 775 C CA . GLN A 1 95 ? -1.932 -11.706 -4.357 1.00 91.06 95 GLN A CA 1
ATOM 776 C C . GLN A 1 95 ? -2.578 -12.572 -5.441 1.00 91.06 95 GLN A C 1
ATOM 778 O O . GLN A 1 95 ? -2.161 -12.491 -6.597 1.00 91.06 95 GLN A O 1
ATOM 783 N N . ARG A 1 96 ? -3.633 -13.327 -5.106 1.00 94.38 96 ARG A N 1
ATOM 784 C CA . ARG A 1 96 ? -4.422 -14.066 -6.098 1.00 94.38 96 ARG A CA 1
ATOM 785 C C . ARG A 1 96 ? -5.031 -13.124 -7.138 1.00 94.38 96 ARG A C 1
ATOM 787 O O . ARG A 1 96 ? -4.803 -13.323 -8.326 1.00 94.38 96 ARG A O 1
ATOM 794 N N . LEU A 1 97 ? -5.725 -12.070 -6.705 1.00 92.44 97 LEU A N 1
ATOM 795 C CA . LEU A 1 97 ? -6.347 -11.094 -7.611 1.00 92.44 97 LEU A CA 1
ATOM 796 C C . LEU A 1 97 ? -5.326 -10.419 -8.541 1.00 92.44 97 LEU A C 1
ATOM 798 O O . LEU A 1 97 ? -5.609 -10.232 -9.720 1.00 92.44 97 LEU A O 1
ATOM 802 N N . ARG A 1 98 ? -4.127 -10.087 -8.042 1.00 90.38 98 ARG A N 1
ATOM 803 C CA . ARG A 1 98 ? -3.040 -9.547 -8.873 1.00 90.38 98 ARG A CA 1
ATOM 804 C C . ARG A 1 98 ? -2.518 -10.578 -9.867 1.00 90.38 98 ARG A C 1
ATOM 806 O O . ARG A 1 98 ? -2.281 -10.216 -11.007 1.00 90.38 98 ARG A O 1
ATOM 813 N N . SER A 1 99 ? -2.385 -11.846 -9.475 1.00 89.12 99 SER A N 1
ATOM 814 C CA . SER A 1 99 ? -1.944 -12.910 -10.391 1.00 89.12 99 SER A CA 1
ATOM 815 C C . SER A 1 99 ? -2.950 -13.218 -11.507 1.00 89.12 99 SER A C 1
ATOM 817 O O . SER A 1 99 ? -2.567 -13.705 -12.565 1.00 89.12 99 SER A O 1
ATOM 819 N N . GLU A 1 100 ? -4.231 -12.922 -11.276 1.00 92.50 100 GLU A N 1
ATOM 820 C CA . GLU A 1 100 ? -5.313 -13.067 -12.256 1.00 92.50 100 GLU A CA 1
ATOM 821 C C . GLU A 1 100 ? -5.443 -11.828 -13.170 1.00 92.50 100 GLU A C 1
ATOM 823 O O . GLU A 1 100 ? -6.256 -11.827 -14.099 1.00 92.50 100 GLU A O 1
ATOM 828 N N . ARG A 1 101 ? -4.660 -10.765 -12.928 1.00 89.06 101 ARG A N 1
ATOM 829 C CA . ARG A 1 101 ? -4.697 -9.531 -13.716 1.00 89.06 101 ARG A CA 1
ATOM 830 C C . ARG A 1 101 ? -3.947 -9.699 -15.038 1.00 89.06 101 ARG A C 1
ATOM 832 O O . ARG A 1 101 ? -2.850 -10.242 -15.091 1.00 89.06 101 ARG A O 1
ATOM 839 N N . ASP A 1 102 ? -4.530 -9.175 -16.113 1.00 86.81 102 ASP A N 1
ATOM 840 C CA . ASP A 1 102 ? -3.855 -9.062 -17.407 1.00 86.81 102 ASP A CA 1
ATOM 841 C C . ASP A 1 102 ? -2.838 -7.904 -17.367 1.00 86.81 102 ASP A C 1
ATOM 843 O O . ASP A 1 102 ? -3.206 -6.734 -17.490 1.00 86.81 102 ASP A O 1
ATOM 847 N N . ASP A 1 103 ? -1.557 -8.225 -17.171 1.00 83.62 103 ASP A N 1
ATOM 848 C CA . ASP A 1 103 ? -0.447 -7.263 -17.072 1.00 83.62 103 ASP A CA 1
ATOM 849 C C . ASP A 1 103 ? 0.184 -6.915 -18.438 1.00 83.62 103 ASP A C 1
ATOM 851 O O . ASP A 1 103 ? 1.404 -6.790 -18.582 1.00 83.62 103 ASP A O 1
ATOM 855 N N . LYS A 1 104 ? -0.645 -6.762 -19.477 1.00 84.75 104 LYS A N 1
ATOM 856 C CA . LYS A 1 104 ? -0.187 -6.323 -20.805 1.00 84.75 104 LYS A CA 1
ATOM 857 C C . LYS A 1 104 ? 0.603 -5.013 -20.724 1.00 84.75 104 LYS A C 1
ATOM 859 O O . LYS A 1 104 ? 0.044 -4.019 -20.270 1.00 84.75 104 LYS A O 1
ATOM 864 N N . PRO A 1 105 ? 1.836 -4.953 -21.266 1.00 80.31 105 PRO A N 1
ATOM 865 C CA . PRO A 1 105 ? 2.635 -3.734 -21.262 1.00 80.31 105 PRO A CA 1
ATOM 866 C C . PRO A 1 105 ? 1.847 -2.531 -21.785 1.00 80.31 105 PRO A C 1
ATOM 868 O O . PRO A 1 105 ? 1.366 -2.530 -22.919 1.00 80.31 105 PRO A O 1
ATOM 871 N N . ILE A 1 106 ? 1.730 -1.502 -20.950 1.00 76.38 106 ILE A N 1
ATOM 872 C CA . ILE A 1 106 ? 1.112 -0.232 -21.316 1.00 76.38 106 ILE A CA 1
ATOM 873 C C . ILE A 1 106 ? 2.231 0.703 -21.762 1.00 76.38 106 ILE A C 1
ATOM 875 O O . ILE A 1 106 ? 3.163 0.970 -21.004 1.00 76.38 106 ILE A O 1
ATOM 879 N N . ILE A 1 107 ? 2.132 1.213 -22.989 1.00 73.38 107 ILE A N 1
ATOM 880 C CA . ILE A 1 107 ? 2.976 2.313 -23.457 1.00 73.38 107 ILE A CA 1
ATOM 881 C C . ILE A 1 107 ? 2.234 3.607 -23.138 1.00 73.38 107 ILE A C 1
ATOM 883 O O . ILE A 1 107 ? 1.178 3.876 -23.708 1.00 73.38 107 ILE A O 1
ATOM 887 N N . LEU A 1 108 ? 2.771 4.392 -22.207 1.00 66.06 108 LEU A N 1
ATOM 888 C CA . LEU A 1 108 ? 2.300 5.752 -21.974 1.00 66.06 108 LEU A CA 1
ATOM 889 C C . LEU A 1 108 ? 2.869 6.623 -23.099 1.00 66.06 108 LEU A C 1
ATOM 891 O O . LEU A 1 108 ? 4.084 6.770 -23.204 1.00 66.06 108 LEU A O 1
ATOM 895 N N . ALA A 1 109 ? 2.005 7.128 -23.979 1.00 61.97 109 ALA A N 1
ATOM 896 C CA . ALA A 1 109 ? 2.395 8.155 -24.939 1.00 61.97 109 ALA A CA 1
ATOM 897 C C . ALA A 1 109 ? 2.481 9.501 -24.200 1.00 61.97 109 ALA A C 1
ATOM 899 O O . ALA A 1 109 ? 1.535 9.856 -23.495 1.00 61.97 109 ALA A O 1
ATOM 900 N N . GLU A 1 110 ? 3.614 10.197 -24.335 1.00 50.19 110 GLU A N 1
ATOM 901 C CA . GLU A 1 110 ? 3.783 11.598 -23.910 1.00 50.19 110 GLU A CA 1
ATOM 902 C C . GLU A 1 110 ? 3.023 12.570 -24.821 1.00 50.19 110 GLU A C 1
ATOM 904 O O . GLU A 1 110 ? 2.978 12.328 -26.053 1.00 50.19 110 GLU A O 1
#

Foldseek 3Di:
DDPCVVQPDLLLQLVLLVQLLAPDLVSVVVSLVVNCVDPPNVPPDDDSPDDNVVSVVSSVVSLVCSVPPPDDQPDQHDCVGCAHRRRDGPCVVVVVVSVVDDPPDDDDDD

pLDDT: mean 90.44, std 9.6, range [50.19, 98.38]

Radius of gyration: 14.48 Å; chains: 1; bounding box: 36×26×45 Å

Secondary structure (DSSP, 8-state):
--HHHHH-STTHHHHHHHHTT-SSHHHHHHHHHHHTTSTT-TT----TTS-HHHHHHHHHHHHHHIIIIIS-TTSPP-TTSSB-TTS-B-HHHHHHHHHTS--PPP----